Protein AF-A0A3E1EDI3-F1 (afdb_monomer_lite)

Radius of gyration: 29.34 Å; chains: 1; bounding box: 36×52×83 Å

Secondary structure (DSSP, 8-state):
--------HHHHHHHHHHHHHHT--HHHHHHHHHHHHHHSHHHHHHHHHHHHHHHHHHHSTT--HHHHHHHT---------------

Foldseek 3Di:
DDDDDDDDPVVVVVLVVVCVVVVHDSVVSVVVVVVCVCVPVVVVVVVVVVVVVVVVVVVVPDDDPVNVVVVVPDPPPPPPPDPPDDD

Structure (mmCIF, N/CA/C/O backbone):
data_AF-A0A3E1EDI3-F1
#
_entry.id   AF-A0A3E1EDI3-F1
#
loop_
_atom_site.group_PDB
_atom_site.id
_atom_site.type_symbol
_atom_site.label_atom_id
_atom_site.label_alt_id
_atom_site.label_comp_id
_atom_site.label_asym_id
_atom_site.label_entity_id
_atom_site.label_seq_id
_atom_site.pdbx_PDB_ins_code
_atom_site.Cartn_x
_atom_site.Cartn_y
_atom_site.Cartn_z
_atom_site.occupancy
_atom_site.B_iso_or_equiv
_atom_site.auth_seq_id
_atom_site.auth_comp_id
_atom_site.auth_asym_id
_atom_site.auth_atom_id
_atom_site.pdbx_PDB_model_num
ATOM 1 N N . MET A 1 1 ? 6.528 -12.230 10.593 1.00 86.88 1 MET A N 1
ATOM 2 C CA . MET A 1 1 ? 7.983 -12.308 10.317 1.00 86.88 1 MET A CA 1
ATOM 3 C C . MET A 1 1 ? 8.542 -10.905 10.109 1.00 86.88 1 MET A C 1
ATOM 5 O O . MET A 1 1 ? 7.781 -10.043 9.682 1.00 86.88 1 MET A O 1
ATOM 9 N N . LYS A 1 2 ? 9.819 -10.660 10.429 1.00 86.75 2 LYS A N 1
ATOM 10 C CA . LYS A 1 2 ? 10.521 -9.404 10.112 1.00 86.75 2 LYS A CA 1
ATOM 11 C C . LYS A 1 2 ? 11.501 -9.688 8.978 1.00 86.75 2 LYS A C 1
ATOM 13 O O . LYS A 1 2 ? 12.220 -10.676 9.047 1.00 86.75 2 LYS A O 1
ATOM 18 N N . THR A 1 3 ? 11.505 -8.834 7.966 1.00 91.75 3 THR A N 1
ATOM 19 C CA . THR A 1 3 ? 12.440 -8.900 6.843 1.00 91.75 3 THR A CA 1
ATOM 20 C C . THR A 1 3 ? 12.935 -7.496 6.528 1.00 91.75 3 THR A C 1
ATOM 22 O O . THR A 1 3 ? 12.257 -6.518 6.859 1.00 91.75 3 THR A O 1
ATOM 25 N N . THR A 1 4 ? 14.107 -7.406 5.913 1.00 93.62 4 THR A N 1
ATOM 26 C CA . THR A 1 4 ? 14.633 -6.167 5.333 1.00 93.62 4 THR A CA 1
ATOM 27 C C . THR A 1 4 ? 14.355 -6.203 3.835 1.00 93.62 4 THR A C 1
ATOM 29 O O . THR A 1 4 ? 14.474 -7.261 3.221 1.00 93.62 4 THR A O 1
ATOM 32 N N . LEU A 1 5 ? 13.924 -5.079 3.271 1.00 90.81 5 LEU A N 1
ATOM 33 C CA . LEU A 1 5 ? 13.620 -4.924 1.852 1.00 90.81 5 LEU A CA 1
ATOM 34 C C . LEU A 1 5 ? 14.443 -3.755 1.330 1.00 90.81 5 LEU A C 1
ATOM 36 O O . LEU A 1 5 ? 14.516 -2.725 2.000 1.00 90.81 5 LEU A O 1
ATOM 40 N N . ASP A 1 6 ? 15.032 -3.936 0.157 1.00 95.25 6 ASP A N 1
ATOM 41 C CA . ASP A 1 6 ? 15.609 -2.844 -0.612 1.00 95.25 6 ASP A CA 1
ATOM 42 C C . ASP A 1 6 ? 14.498 -2.259 -1.493 1.00 95.25 6 ASP A C 1
ATOM 44 O O . ASP A 1 6 ? 13.791 -3.002 -2.179 1.00 95.25 6 ASP A O 1
ATOM 48 N N . ILE A 1 7 ? 14.257 -0.957 -1.370 1.00 94.06 7 ILE A N 1
ATOM 49 C CA . ILE A 1 7 ? 13.188 -0.234 -2.064 1.00 94.06 7 ILE A CA 1
ATOM 50 C C . ILE A 1 7 ? 13.708 1.138 -2.454 1.00 94.06 7 ILE A C 1
ATOM 52 O O . ILE A 1 7 ? 14.387 1.785 -1.659 1.00 94.06 7 ILE A O 1
ATOM 56 N N . ASP A 1 8 ? 13.325 1.597 -3.644 1.00 96.94 8 ASP A N 1
ATOM 57 C CA . ASP A 1 8 ? 13.677 2.930 -4.115 1.00 96.94 8 ASP A CA 1
ATOM 58 C C . ASP A 1 8 ? 13.257 4.013 -3.112 1.00 96.94 8 ASP A C 1
ATOM 60 O O . ASP A 1 8 ? 12.141 4.010 -2.576 1.00 96.94 8 ASP A O 1
ATOM 64 N N . ASP A 1 9 ? 14.145 4.983 -2.900 1.00 95.06 9 ASP A N 1
ATOM 65 C CA . ASP A 1 9 ? 13.954 6.078 -1.945 1.00 95.06 9 ASP A CA 1
ATOM 66 C C . ASP A 1 9 ? 12.664 6.863 -2.204 1.00 95.06 9 ASP A C 1
ATOM 68 O O . ASP A 1 9 ? 11.970 7.280 -1.269 1.00 95.06 9 ASP A O 1
ATOM 72 N N . GLU A 1 10 ? 12.321 7.064 -3.478 1.00 96.62 10 GLU A N 1
ATOM 73 C CA . GLU A 1 10 ? 11.089 7.741 -3.868 1.00 96.62 10 GLU A CA 1
ATOM 74 C C . GLU A 1 10 ? 9.857 6.944 -3.424 1.00 96.62 10 GLU A C 1
ATOM 76 O O . GLU A 1 10 ? 8.958 7.494 -2.778 1.00 96.62 10 GLU A O 1
ATOM 81 N N . LEU A 1 11 ? 9.851 5.634 -3.682 1.00 95.44 11 LEU A N 1
ATOM 82 C CA . LEU A 1 11 ? 8.764 4.743 -3.294 1.00 95.44 11 LEU A CA 1
ATOM 83 C C . LEU A 1 11 ? 8.617 4.687 -1.769 1.00 95.44 11 LEU A C 1
ATOM 85 O O . LEU A 1 11 ? 7.503 4.764 -1.244 1.00 95.44 11 LEU A O 1
ATOM 89 N N . TYR A 1 12 ? 9.734 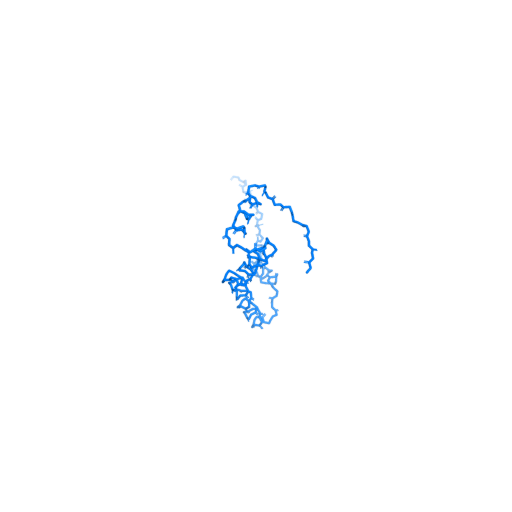4.627 -1.041 1.00 95.12 12 TYR A N 1
ATOM 90 C CA . TYR A 1 12 ? 9.723 4.677 0.419 1.00 95.12 12 TYR A CA 1
ATOM 91 C C . TYR A 1 12 ? 9.109 5.981 0.948 1.00 95.12 12 TYR A C 1
ATOM 93 O O . TYR A 1 12 ? 8.272 5.949 1.859 1.00 95.12 12 TYR A O 1
ATOM 101 N N . ARG A 1 13 ? 9.478 7.134 0.373 1.00 96.00 13 ARG A N 1
ATOM 102 C CA . ARG A 1 13 ? 8.919 8.442 0.761 1.00 96.00 13 ARG A CA 1
ATOM 103 C C . ARG A 1 13 ? 7.415 8.505 0.525 1.00 96.00 13 ARG A C 1
ATOM 105 O O . ARG A 1 13 ? 6.685 8.917 1.430 1.00 96.00 13 ARG A O 1
ATOM 112 N N . GLN A 1 14 ? 6.953 8.064 -0.642 1.00 95.25 14 GLN A N 1
ATOM 113 C CA . GLN A 1 14 ? 5.528 8.028 -0.975 1.00 95.25 14 GLN A CA 1
ATOM 114 C C . GLN A 1 14 ? 4.755 7.107 -0.020 1.00 95.25 14 GLN A C 1
ATOM 116 O O . GLN A 1 14 ? 3.755 7.523 0.569 1.00 95.25 14 GLN A O 1
ATOM 121 N N . ALA A 1 15 ? 5.258 5.892 0.219 1.00 94.38 15 ALA A N 1
ATOM 122 C CA . ALA A 1 15 ? 4.644 4.945 1.147 1.00 94.38 15 ALA A CA 1
ATOM 123 C C . ALA A 1 15 ? 4.591 5.497 2.582 1.00 94.38 15 ALA A C 1
ATOM 125 O O . ALA A 1 15 ? 3.597 5.316 3.292 1.00 94.38 15 ALA A O 1
ATOM 126 N N . LYS A 1 16 ? 5.634 6.217 3.014 1.00 93.88 16 LYS A N 1
ATOM 127 C CA . LYS A 1 16 ? 5.696 6.831 4.347 1.00 93.88 16 LYS A CA 1
ATOM 128 C C . LYS A 1 16 ? 4.691 7.968 4.489 1.00 93.88 16 LYS A C 1
ATOM 130 O O . LYS A 1 16 ? 4.021 8.046 5.518 1.00 93.88 16 LYS A O 1
ATOM 135 N N . ALA A 1 17 ? 4.556 8.810 3.466 1.00 95.94 17 ALA A N 1
ATOM 136 C CA . ALA A 1 17 ? 3.538 9.854 3.431 1.00 95.94 17 ALA A CA 1
ATOM 137 C C . ALA A 1 17 ? 2.127 9.247 3.475 1.00 95.94 17 ALA A C 1
ATOM 139 O O . ALA A 1 17 ? 1.314 9.649 4.305 1.00 95.94 17 ALA A O 1
ATOM 140 N N . ALA A 1 18 ? 1.861 8.217 2.667 1.00 93.19 18 ALA A N 1
ATOM 141 C CA . ALA A 1 18 ? 0.578 7.517 2.654 1.00 93.19 18 ALA A CA 1
ATOM 142 C C . ALA A 1 18 ? 0.234 6.892 4.020 1.00 93.19 18 ALA A C 1
ATOM 144 O O . ALA A 1 18 ? -0.896 7.008 4.498 1.00 93.19 18 ALA A O 1
ATOM 145 N N . ALA A 1 19 ? 1.213 6.277 4.687 1.00 94.69 19 ALA A N 1
ATOM 146 C CA . ALA A 1 19 ? 1.045 5.729 6.031 1.00 94.69 19 ALA A CA 1
ATOM 147 C C . ALA A 1 19 ? 0.705 6.824 7.061 1.00 94.69 19 ALA A C 1
ATOM 149 O O . ALA A 1 19 ? -0.223 6.658 7.853 1.00 94.69 19 ALA A O 1
ATOM 150 N N . ALA A 1 20 ? 1.401 7.966 7.011 1.00 93.88 20 ALA A N 1
ATOM 151 C CA . ALA A 1 20 ? 1.147 9.097 7.903 1.00 93.88 20 ALA A CA 1
ATOM 152 C C . ALA A 1 20 ? -0.250 9.705 7.695 1.00 93.88 20 ALA A C 1
ATOM 154 O O . ALA A 1 20 ? -0.964 9.934 8.668 1.00 93.88 20 ALA A O 1
ATOM 155 N N . LEU A 1 21 ? -0.661 9.904 6.438 1.00 92.50 21 LEU A N 1
ATOM 156 C CA . LEU A 1 21 ? -1.969 10.472 6.090 1.00 92.50 21 LEU A CA 1
ATOM 157 C C . LEU A 1 21 ? -3.139 9.572 6.503 1.00 92.50 21 LEU A C 1
ATOM 159 O O . LEU A 1 21 ? -4.198 10.062 6.877 1.00 92.50 21 LEU A O 1
ATOM 163 N N . THR A 1 22 ? -2.949 8.256 6.445 1.00 89.50 22 THR A N 1
ATOM 164 C CA . THR A 1 22 ? -3.990 7.276 6.790 1.00 89.50 22 THR A CA 1
ATOM 165 C C . THR A 1 22 ? -3.967 6.864 8.264 1.00 89.50 22 THR A C 1
ATOM 167 O O . THR A 1 22 ? -4.803 6.068 8.688 1.00 89.50 22 THR A O 1
ATOM 170 N N . GLY A 1 23 ? -3.006 7.364 9.053 1.00 92.25 23 GLY A N 1
ATOM 171 C CA . GLY A 1 23 ? -2.799 6.943 10.443 1.00 92.25 23 GLY A CA 1
ATOM 172 C C . GLY A 1 23 ? -2.405 5.467 10.586 1.00 92.25 23 GLY A C 1
ATOM 173 O O . GLY A 1 23 ? -2.543 4.884 11.663 1.00 92.25 23 GLY A O 1
ATOM 174 N N . ARG A 1 24 ? -1.935 4.832 9.506 1.00 93.25 24 ARG A N 1
ATOM 175 C CA . ARG A 1 24 ? -1.568 3.410 9.475 1.00 93.25 24 ARG A CA 1
ATOM 176 C C . ARG A 1 24 ? -0.065 3.238 9.666 1.00 93.25 24 ARG A C 1
ATOM 178 O O . ARG A 1 24 ? 0.734 4.103 9.320 1.00 93.25 24 ARG A O 1
ATOM 185 N N . LYS A 1 25 ? 0.360 2.086 10.193 1.00 93.88 25 LYS A N 1
ATOM 186 C CA . LYS A 1 25 ? 1.793 1.764 10.288 1.00 93.88 25 LYS A CA 1
ATOM 187 C C . LYS A 1 25 ? 2.297 1.273 8.931 1.00 93.88 25 LYS A C 1
ATOM 189 O O . LYS A 1 25 ? 1.617 0.498 8.264 1.00 93.88 25 LYS A O 1
ATOM 194 N N . MET A 1 26 ? 3.534 1.630 8.577 1.00 93.19 26 MET A N 1
ATOM 195 C CA . MET A 1 26 ? 4.196 1.185 7.338 1.00 93.19 26 MET A CA 1
ATOM 196 C C . MET A 1 26 ? 4.100 -0.335 7.130 1.00 93.19 26 MET A C 1
ATOM 198 O O . MET A 1 26 ? 3.773 -0.801 6.046 1.00 93.19 26 MET A O 1
ATOM 202 N N . LYS A 1 27 ? 4.317 -1.121 8.191 1.00 92.56 27 LYS A N 1
ATOM 203 C CA . LYS A 1 27 ? 4.230 -2.588 8.139 1.00 92.56 27 LYS A CA 1
ATOM 204 C C . LYS A 1 27 ? 2.856 -3.101 7.688 1.00 92.56 27 LYS A C 1
ATOM 206 O O . LYS A 1 27 ? 2.785 -4.128 7.020 1.00 92.56 27 LYS A O 1
ATOM 211 N N . ASP 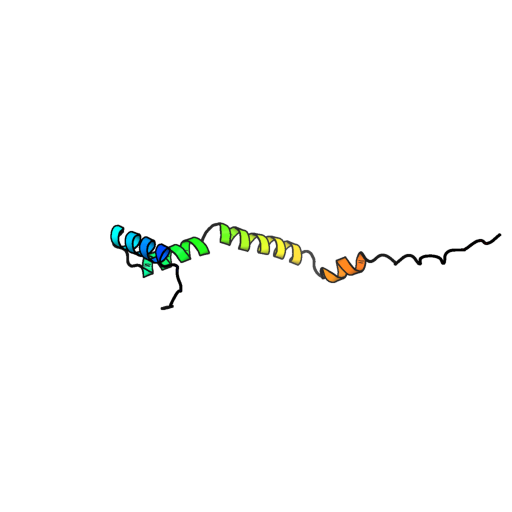A 1 28 ? 1.786 -2.404 8.069 1.00 93.75 28 ASP A N 1
ATOM 212 C CA . ASP A 1 28 ? 0.416 -2.820 7.780 1.00 93.75 28 ASP A CA 1
ATOM 213 C C . ASP A 1 28 ? 0.087 -2.467 6.326 1.00 93.75 28 ASP A C 1
ATOM 215 O O . ASP A 1 28 ? -0.470 -3.292 5.611 1.00 93.75 28 ASP A O 1
ATOM 219 N N . LEU A 1 29 ? 0.546 -1.298 5.860 1.00 93.19 29 LEU A N 1
ATOM 220 C CA . LEU A 1 29 ? 0.455 -0.883 4.458 1.00 93.19 29 LEU A CA 1
ATOM 221 C C . LEU A 1 29 ? 1.198 -1.856 3.528 1.00 93.19 29 LEU A C 1
ATOM 223 O O . LEU A 1 29 ? 0.636 -2.301 2.530 1.00 93.19 29 LEU A O 1
ATOM 227 N N . VAL A 1 30 ? 2.424 -2.252 3.888 1.00 92.81 30 VAL A N 1
ATOM 228 C CA . VAL A 1 30 ? 3.201 -3.252 3.135 1.00 92.81 30 VAL A CA 1
ATOM 229 C C . VAL A 1 30 ? 2.511 -4.619 3.154 1.00 92.81 30 VAL A C 1
ATOM 231 O O . VAL A 1 30 ? 2.389 -5.260 2.114 1.00 92.81 30 VAL A O 1
ATOM 234 N N . SER A 1 31 ? 2.023 -5.067 4.314 1.00 93.69 31 SER A N 1
ATOM 235 C CA . SER A 1 31 ? 1.359 -6.374 4.437 1.00 93.69 31 SER A CA 1
ATOM 236 C C . SER A 1 31 ? 0.080 -6.453 3.603 1.00 93.69 31 SER A C 1
ATOM 238 O O . SER A 1 31 ? -0.152 -7.458 2.931 1.00 93.69 31 SER A O 1
ATOM 240 N N . ASP A 1 32 ? -0.737 -5.401 3.616 1.00 92.50 32 ASP A N 1
ATOM 241 C CA . ASP A 1 32 ? -1.953 -5.343 2.805 1.00 92.50 32 ASP A CA 1
ATOM 242 C C . ASP A 1 32 ? -1.635 -5.244 1.314 1.00 92.50 32 ASP A C 1
ATOM 244 O O . ASP A 1 32 ? -2.251 -5.954 0.522 1.00 92.50 32 ASP A O 1
ATOM 248 N N . GLY A 1 33 ? -0.635 -4.445 0.927 1.00 91.56 33 GLY A N 1
ATOM 249 C CA . GLY A 1 33 ? -0.168 -4.377 -0.459 1.00 91.56 33 GLY A CA 1
ATOM 250 C C . GLY A 1 33 ? 0.260 -5.747 -0.990 1.00 91.56 33 GLY A C 1
ATOM 251 O O . GLY A 1 33 ? -0.203 -6.176 -2.047 1.00 91.56 33 GLY A O 1
ATOM 252 N N . LEU A 1 34 ? 1.056 -6.4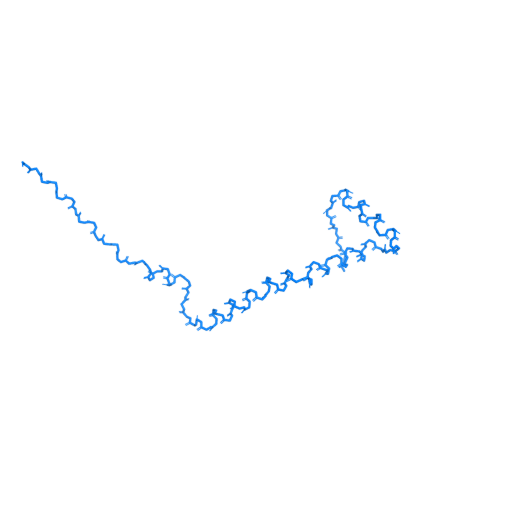91 -0.215 1.00 92.62 34 LEU A N 1
ATOM 253 C CA . LEU A 1 34 ? 1.463 -7.856 -0.566 1.00 92.62 34 LEU A CA 1
ATOM 254 C C . LEU A 1 34 ? 0.261 -8.803 -0.685 1.00 92.62 34 LEU A C 1
ATOM 256 O O . LEU A 1 34 ? 0.188 -9.590 -1.627 1.00 92.62 34 LEU A O 1
ATOM 260 N N . ARG A 1 35 ? -0.7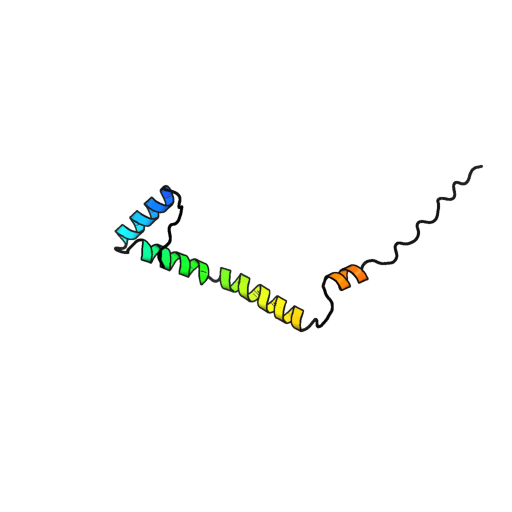13 -8.715 0.230 1.00 92.38 35 ARG A N 1
ATOM 261 C CA . ARG A 1 35 ? -1.943 -9.522 0.159 1.00 92.38 35 ARG A CA 1
ATOM 262 C C . ARG A 1 35 ? -2.765 -9.217 -1.086 1.00 92.38 35 ARG A C 1
ATOM 264 O O . ARG A 1 35 ? -3.303 -10.148 -1.673 1.00 92.38 35 ARG A O 1
ATOM 271 N N . LEU A 1 36 ? -2.874 -7.952 -1.486 1.00 90.88 36 LEU A N 1
ATOM 272 C CA . LEU A 1 36 ? -3.612 -7.560 -2.690 1.00 90.88 36 LEU A CA 1
ATOM 273 C C . LEU A 1 36 ? -2.967 -8.128 -3.956 1.00 90.88 36 LEU A C 1
ATOM 275 O O . LEU A 1 36 ? -3.677 -8.619 -4.830 1.00 90.88 36 LEU A O 1
ATOM 279 N N . VAL A 1 37 ? -1.634 -8.117 -4.029 1.00 88.69 37 VAL A N 1
ATOM 280 C CA . VAL A 1 37 ? -0.899 -8.702 -5.159 1.00 88.69 37 VAL A CA 1
ATOM 281 C C . VAL A 1 37 ? -1.082 -10.221 -5.200 1.00 88.69 37 VAL A C 1
ATOM 283 O O . VAL A 1 37 ? -1.437 -10.765 -6.243 1.00 88.69 37 VAL A O 1
ATOM 286 N N . LEU A 1 38 ? -0.911 -10.902 -4.064 1.00 89.38 38 LEU A N 1
ATOM 287 C CA . LEU A 1 38 ? -0.963 -12.367 -3.995 1.00 89.38 38 LEU A CA 1
ATOM 288 C C . LEU A 1 38 ? -2.382 -12.943 -4.125 1.00 89.38 38 LEU A C 1
ATOM 290 O O . LEU A 1 38 ? -2.548 -14.036 -4.658 1.00 89.38 38 LEU A O 1
ATOM 294 N N . ASN A 1 39 ? -3.404 -12.225 -3.655 1.00 84.25 39 ASN A N 1
ATOM 295 C CA . ASN A 1 39 ? -4.805 -12.661 -3.730 1.00 84.25 39 ASN A CA 1
ATOM 296 C C . ASN A 1 39 ? -5.558 -12.064 -4.930 1.00 84.25 39 ASN A C 1
ATOM 298 O O . ASN A 1 39 ? -6.744 -12.345 -5.120 1.00 84.25 39 ASN A O 1
ATOM 302 N N . GLY A 1 40 ? -4.898 -11.225 -5.732 1.00 77.81 40 GLY A N 1
ATOM 303 C CA . GLY A 1 40 ? -5.499 -10.582 -6.891 1.00 77.81 40 GLY A CA 1
ATOM 304 C C . GLY A 1 40 ? -5.897 -11.580 -7.991 1.00 77.81 40 GLY A C 1
ATOM 305 O O . GLY A 1 40 ? -5.343 -12.680 -8.091 1.00 77.81 40 GLY A O 1
ATOM 306 N N . PRO A 1 41 ? -6.824 -11.202 -8.891 1.00 61.00 41 PRO A N 1
ATOM 307 C CA . PRO A 1 41 ? -7.302 -12.070 -9.972 1.00 61.00 41 PRO A CA 1
ATOM 308 C C . PRO A 1 41 ? -6.195 -12.499 -10.951 1.00 61.00 41 PRO A C 1
ATOM 310 O O . PRO A 1 41 ? -6.366 -13.480 -11.674 1.00 61.00 41 PRO A O 1
ATOM 313 N N . ALA A 1 42 ? -5.049 -11.809 -10.968 1.00 56.44 42 ALA A N 1
ATOM 314 C CA . ALA A 1 42 ? -3.866 -12.218 -11.724 1.00 56.44 42 ALA A CA 1
ATOM 315 C C . ALA A 1 42 ? -3.297 -13.562 -11.225 1.00 56.44 42 ALA A C 1
ATOM 317 O O . ALA A 1 42 ? -2.997 -14.436 -12.038 1.00 56.44 42 ALA A O 1
ATOM 318 N N . GLN A 1 43 ? -3.267 -13.786 -9.908 1.00 53.19 43 GLN A N 1
ATOM 319 C CA . GLN A 1 43 ? -2.853 -15.061 -9.315 1.00 53.19 43 GLN A CA 1
ATOM 320 C C . GLN A 1 43 ? -3.868 -16.176 -9.633 1.00 53.19 43 GLN A C 1
ATOM 322 O O . GLN A 1 43 ? -3.490 -17.303 -9.944 1.00 53.19 43 GLN A O 1
ATOM 327 N N . GLN A 1 44 ? -5.167 -15.847 -9.671 1.00 54.16 44 GLN A N 1
ATOM 328 C CA . GLN A 1 44 ? -6.222 -16.789 -10.078 1.00 54.16 44 GLN A CA 1
ATOM 329 C C . GLN A 1 44 ? -6.168 -17.167 -11.566 1.00 54.16 44 GLN A C 1
ATOM 331 O O . GLN A 1 44 ? -6.707 -18.208 -11.942 1.00 54.16 44 GLN A O 1
ATOM 336 N N . ARG A 1 45 ? -5.571 -16.331 -12.426 1.00 54.62 45 ARG A N 1
ATOM 337 C CA . ARG A 1 45 ? -5.368 -16.638 -13.852 1.00 54.62 45 ARG A CA 1
ATOM 338 C C . ARG A 1 45 ? -4.137 -17.515 -14.069 1.00 54.62 45 ARG A C 1
ATOM 340 O O . ARG A 1 45 ? -4.209 -18.452 -14.858 1.00 54.62 45 ARG A O 1
ATOM 347 N N . LEU A 1 46 ? -3.061 -17.273 -13.320 1.00 55.47 46 LEU A N 1
ATOM 348 C CA . LEU A 1 46 ? -1.849 -18.098 -13.357 1.00 55.47 46 LEU A CA 1
ATOM 349 C C . LEU A 1 46 ? -2.061 -19.483 -12.714 1.00 55.47 46 LEU A C 1
ATOM 351 O O . LEU A 1 46 ? -1.488 -20.458 -13.188 1.00 55.47 46 LEU A O 1
ATOM 355 N N . GLY A 1 47 ? -2.927 -19.591 -11.698 1.00 54.00 47 GLY A N 1
ATOM 356 C CA . GLY A 1 47 ? -3.283 -20.870 -11.064 1.00 54.00 47 GLY A CA 1
ATOM 357 C C . GLY A 1 47 ? -4.339 -21.691 -11.816 1.00 54.00 47 GLY A C 1
ATOM 358 O O . GLY A 1 47 ? -4.236 -22.909 -11.875 1.00 54.00 47 GLY A O 1
ATOM 359 N N . ARG A 1 48 ? -5.337 -21.057 -12.453 1.00 54.31 48 ARG A N 1
ATOM 360 C CA . ARG A 1 48 ? -6.357 -21.802 -13.224 1.00 54.31 48 ARG A CA 1
ATOM 361 C C . ARG A 1 48 ? -5.887 -22.236 -14.608 1.00 54.31 48 ARG A C 1
ATOM 363 O O . ARG A 1 48 ? -6.386 -23.230 -15.124 1.00 54.31 48 ARG A O 1
ATOM 370 N N . GLY A 1 49 ? -4.930 -21.520 -15.202 1.00 52.44 49 GLY A N 1
ATOM 371 C CA . GLY A 1 49 ? -4.322 -21.927 -16.468 1.00 52.44 49 GLY A CA 1
ATOM 372 C C . GLY A 1 49 ? -3.569 -23.253 -16.345 1.00 52.44 49 GLY A C 1
ATOM 373 O O . GLY A 1 49 ? -3.712 -24.108 -17.212 1.00 52.44 49 GLY A O 1
ATOM 374 N N . SER A 1 50 ? -2.833 -23.460 -15.246 1.00 55.12 50 SER A N 1
ATOM 375 C CA . SER A 1 50 ? -2.106 -24.711 -15.000 1.00 55.12 50 SER A CA 1
ATOM 376 C C . SER A 1 50 ? -3.014 -25.860 -14.562 1.00 55.12 50 SER A C 1
ATOM 378 O O . SER A 1 50 ? -2.692 -27.007 -14.843 1.00 55.12 50 SER A O 1
ATOM 380 N N . GLU A 1 51 ? -4.158 -25.581 -13.933 1.00 57.06 51 GLU A N 1
ATOM 381 C CA . GLU A 1 51 ? -5.111 -26.618 -13.521 1.00 57.06 51 GLU A CA 1
ATOM 382 C C . GLU A 1 51 ? -5.907 -27.170 -14.714 1.00 57.06 51 GLU A C 1
ATOM 384 O O . GLU A 1 51 ? -6.072 -28.382 -14.832 1.00 57.06 51 GLU A O 1
ATOM 389 N N . VAL A 1 52 ? -6.304 -26.313 -15.667 1.00 59.97 52 VAL A N 1
ATOM 390 C CA . VAL A 1 52 ? -6.902 -26.753 -16.944 1.00 59.97 52 VAL A CA 1
ATOM 391 C C . VAL A 1 52 ? -5.871 -27.489 -17.806 1.00 59.97 52 VAL A C 1
ATOM 393 O O . VAL A 1 52 ? -6.194 -28.525 -18.385 1.00 59.97 52 VAL A O 1
ATOM 396 N N . LEU A 1 53 ? -4.615 -27.021 -17.840 1.00 57.53 53 LEU A N 1
ATOM 397 C CA . LEU A 1 53 ? -3.525 -27.742 -18.509 1.00 57.53 53 LEU A CA 1
ATOM 398 C C . LEU A 1 53 ? -3.225 -29.086 -17.825 1.00 57.53 53 LEU A C 1
ATOM 400 O O . LEU A 1 53 ? -2.954 -30.073 -18.500 1.00 57.53 53 LEU A O 1
ATOM 404 N N . GLY A 1 54 ? -3.298 -29.133 -16.494 1.00 58.81 54 GLY A N 1
ATOM 405 C CA . GLY A 1 54 ? -3.091 -30.334 -15.689 1.00 58.81 54 GLY A CA 1
ATOM 406 C C . GLY A 1 54 ? -4.216 -31.353 -15.852 1.00 58.81 54 GLY A C 1
ATOM 407 O O . GLY A 1 54 ? -3.946 -32.548 -15.927 1.00 58.81 54 GLY A O 1
ATOM 408 N N . LEU A 1 55 ? -5.467 -30.900 -15.982 1.00 60.19 55 LEU A N 1
ATOM 409 C CA . LEU A 1 55 ? -6.611 -31.747 -16.331 1.00 60.19 55 LEU A CA 1
ATOM 410 C C . LEU A 1 55 ? -6.485 -32.298 -17.757 1.00 60.19 55 LEU A C 1
ATOM 412 O O . LEU A 1 55 ? -6.724 -33.486 -17.963 1.00 60.19 55 LEU A O 1
ATOM 416 N N . LEU A 1 56 ? -6.027 -31.480 -18.712 1.00 58.19 56 LEU A N 1
ATOM 417 C CA . LEU A 1 56 ? -5.778 -31.919 -20.088 1.00 58.19 56 LEU A CA 1
ATOM 418 C C . LEU A 1 56 ? -4.602 -32.914 -20.179 1.00 58.19 56 LEU A C 1
ATOM 420 O O . LEU A 1 56 ? -4.697 -33.908 -20.891 1.00 58.19 56 LEU A O 1
ATOM 424 N N . GLN A 1 57 ? -3.526 -32.713 -19.407 1.00 57.69 57 GLN A N 1
ATOM 425 C CA . GLN A 1 57 ? -2.415 -33.674 -19.306 1.00 57.69 57 GLN A CA 1
ATOM 426 C C . GLN A 1 57 ? -2.819 -34.988 -18.624 1.00 57.69 57 GLN A C 1
ATOM 428 O O . GLN A 1 57 ? -2.263 -36.034 -18.942 1.00 57.69 57 GLN A O 1
ATOM 433 N N . LYS A 1 58 ? -3.774 -34.961 -17.685 1.00 58.28 58 LYS A N 1
ATOM 434 C CA . LYS A 1 58 ? -4.201 -36.161 -16.949 1.00 58.28 58 LYS A CA 1
ATOM 435 C C . LYS A 1 58 ? -5.094 -37.088 -17.783 1.00 58.28 58 LYS A C 1
ATOM 437 O O . LYS A 1 58 ? -5.070 -38.296 -17.551 1.00 58.28 58 LYS A O 1
ATOM 442 N N . GLU A 1 59 ? -5.839 -36.536 -18.742 1.00 54.56 59 GLU A N 1
ATOM 443 C CA . GLU A 1 59 ? -6.569 -37.299 -19.771 1.00 54.56 59 GLU A CA 1
ATOM 444 C C . GLU A 1 59 ? -5.623 -37.881 -20.834 1.00 54.56 59 GLU A C 1
ATOM 446 O O . GLU A 1 59 ? -5.812 -39.004 -21.294 1.00 54.56 59 GLU A O 1
ATOM 451 N N . LEU A 1 60 ? -4.522 -37.190 -21.142 1.00 55.50 60 LEU A N 1
ATOM 452 C CA . LEU A 1 60 ? -3.445 -37.710 -21.986 1.00 55.50 60 LEU A CA 1
ATOM 453 C C . LEU A 1 60 ? -2.499 -38.606 -21.173 1.00 55.50 60 LEU A C 1
ATOM 455 O O . LEU A 1 60 ? -1.317 -38.314 -20.982 1.00 55.50 60 LEU A O 1
ATOM 459 N N . LYS A 1 61 ? -3.018 -39.734 -20.679 1.00 51.62 61 LYS A N 1
ATOM 460 C CA . LYS A 1 61 ? -2.183 -40.807 -20.130 1.00 51.62 61 LYS A CA 1
ATOM 461 C C . LYS A 1 61 ? -1.228 -41.329 -21.208 1.00 51.62 61 LYS A C 1
ATOM 463 O O . LYS A 1 61 ? -1.588 -42.191 -22.003 1.00 51.62 61 LYS A O 1
ATOM 468 N N . GLY A 1 62 ? 0.021 -40.880 -21.129 1.00 54.53 62 GLY A N 1
ATOM 469 C CA . GLY A 1 62 ? 1.168 -41.726 -21.450 1.00 54.53 62 GLY A CA 1
ATOM 470 C C . GLY A 1 62 ? 1.942 -41.422 -22.724 1.00 54.53 62 GLY A C 1
ATOM 471 O O . GLY A 1 62 ? 2.664 -42.306 -23.159 1.00 54.53 62 GLY A O 1
ATOM 472 N N . GLN A 1 63 ? 1.843 -40.223 -23.301 1.00 52.16 63 GLN A N 1
ATOM 473 C CA . GLN A 1 63 ? 2.839 -39.782 -24.280 1.00 52.16 63 GLN A CA 1
ATOM 474 C C . GLN A 1 63 ? 3.506 -38.508 -23.785 1.00 52.16 63 GLN A C 1
ATOM 476 O O . GLN A 1 63 ? 2.878 -37.453 -23.663 1.00 52.16 63 GLN A O 1
ATOM 481 N N . SER A 1 64 ? 4.785 -38.626 -23.442 1.00 58.22 64 SER A N 1
ATOM 482 C CA . SER A 1 64 ? 5.622 -37.471 -23.156 1.00 58.22 64 SER A CA 1
ATOM 483 C C . SER A 1 64 ? 5.644 -36.568 -24.392 1.00 58.22 64 SER A C 1
ATOM 485 O O . SER A 1 64 ? 5.659 -37.053 -25.521 1.00 58.22 64 SER A O 1
ATOM 487 N N . ILE A 1 65 ? 5.697 -35.246 -24.205 1.00 57.91 65 ILE A N 1
ATOM 488 C CA . ILE A 1 65 ? 5.816 -34.273 -25.311 1.00 57.91 65 ILE A CA 1
ATOM 489 C C . ILE A 1 65 ? 7.014 -34.626 -26.223 1.00 57.91 65 ILE A C 1
ATOM 491 O O . ILE A 1 65 ? 6.980 -34.381 -27.427 1.00 57.91 65 ILE A O 1
ATOM 495 N N . ALA A 1 66 ? 8.040 -35.274 -25.659 1.00 55.81 66 ALA A N 1
ATOM 496 C CA . ALA A 1 66 ? 9.186 -35.810 -26.386 1.00 55.81 66 ALA A CA 1
ATOM 497 C C . ALA A 1 66 ? 8.829 -36.936 -27.380 1.00 55.81 66 ALA A C 1
ATOM 499 O O . ALA A 1 66 ? 9.387 -36.959 -28.470 1.00 55.81 66 ALA A O 1
ATOM 500 N N . GLU A 1 67 ? 7.888 -37.828 -27.056 1.00 57.09 67 GLU A N 1
ATOM 501 C CA . GLU A 1 67 ? 7.465 -38.932 -27.939 1.00 57.09 67 GLU A CA 1
ATOM 502 C C . GLU A 1 67 ? 6.622 -38.425 -29.114 1.00 57.09 67 GLU A C 1
ATOM 504 O O . GLU A 1 67 ? 6.734 -38.925 -30.231 1.00 57.09 67 GLU A O 1
ATOM 509 N N . ILE A 1 68 ? 5.826 -37.375 -28.890 1.00 59.69 68 ILE A N 1
ATOM 510 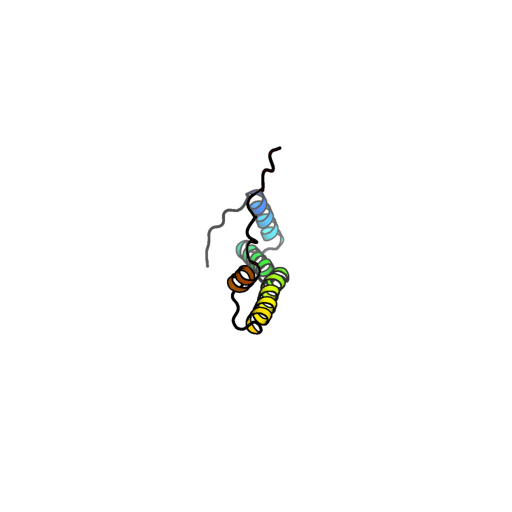C CA . ILE A 1 68 ? 5.061 -36.713 -29.955 1.00 59.69 68 ILE A CA 1
ATOM 511 C C . ILE A 1 68 ? 6.014 -36.009 -30.939 1.00 59.69 68 ILE A C 1
ATOM 513 O O . ILE A 1 68 ? 5.791 -36.052 -32.149 1.00 59.69 68 ILE A O 1
ATOM 517 N N . MET A 1 69 ? 7.096 -35.390 -30.444 1.00 59.19 69 MET A N 1
ATOM 518 C CA . MET A 1 69 ? 8.123 -34.788 -31.306 1.00 59.19 69 MET A CA 1
ATOM 519 C C . MET A 1 69 ? 8.980 -35.829 -32.038 1.00 59.19 69 MET A C 1
ATOM 521 O O . MET A 1 69 ? 9.360 -35.584 -33.182 1.00 59.19 69 MET A O 1
ATOM 525 N N . ASP A 1 70 ? 9.250 -36.982 -31.420 1.00 60.28 70 ASP A N 1
ATOM 526 C CA . ASP A 1 70 ? 9.965 -38.095 -32.059 1.00 60.28 70 ASP A CA 1
ATOM 527 C C . ASP A 1 70 ? 9.136 -38.716 -33.202 1.00 60.28 70 ASP A C 1
ATOM 529 O O . ASP A 1 70 ? 9.653 -38.934 -34.295 1.00 60.28 70 ASP A O 1
ATOM 533 N N . GLY A 1 71 ? 7.817 -38.859 -33.017 1.00 60.53 71 GLY A N 1
ATOM 534 C CA . GLY A 1 71 ? 6.898 -39.365 -34.047 1.00 60.53 71 GLY A CA 1
ATOM 535 C C . GLY A 1 71 ? 6.672 -38.432 -35.248 1.00 60.53 71 GLY A C 1
ATOM 536 O O . GLY A 1 71 ? 6.243 -38.889 -36.306 1.00 60.53 71 GLY A O 1
ATOM 537 N N . LEU A 1 72 ? 6.978 -37.135 -35.122 1.00 59.53 72 LEU A N 1
ATOM 538 C CA . LEU A 1 72 ? 6.937 -36.167 -36.231 1.00 59.53 72 LEU A CA 1
ATOM 539 C C . LEU A 1 72 ? 8.235 -36.146 -37.052 1.00 59.53 72 LEU A C 1
ATOM 541 O O . LEU A 1 72 ? 8.291 -35.506 -38.107 1.00 59.53 72 LEU A O 1
ATOM 545 N N . ARG A 1 73 ? 9.272 -36.865 -36.611 1.00 55.94 73 ARG A N 1
ATOM 546 C CA . ARG A 1 73 ? 10.494 -37.083 -37.381 1.00 55.94 73 ARG A CA 1
ATOM 547 C C . ARG A 1 73 ? 10.241 -38.203 -38.392 1.00 55.94 73 ARG A C 1
ATOM 549 O O . ARG A 1 73 ? 10.653 -39.343 -38.205 1.00 55.94 73 ARG A O 1
ATOM 556 N N . GLY A 1 74 ? 9.524 -37.870 -39.465 1.00 53.16 74 GLY A N 1
ATOM 557 C CA . GLY A 1 74 ? 9.383 -38.748 -40.628 1.00 53.16 74 GLY A CA 1
ATOM 558 C C . GLY A 1 74 ? 10.751 -39.207 -41.160 1.00 53.16 74 GLY A C 1
ATOM 559 O O . GLY A 1 74 ? 11.771 -38.580 -40.844 1.00 53.16 74 GLY A O 1
ATOM 560 N N . PRO A 1 75 ? 10.797 -40.303 -41.941 1.00 50.75 75 PRO A N 1
ATOM 561 C CA . PRO A 1 75 ? 12.043 -40.802 -42.503 1.00 50.75 75 PRO A CA 1
ATOM 562 C C . PRO A 1 75 ? 12.729 -39.650 -43.229 1.00 50.75 75 PRO A C 1
ATOM 564 O O . PRO A 1 75 ? 12.124 -38.986 -44.067 1.00 50.75 75 PRO A O 1
ATOM 567 N N . VAL A 1 76 ? 13.979 -39.374 -42.862 1.00 53.56 76 VAL A N 1
ATOM 568 C CA . VAL A 1 76 ? 14.838 -38.519 -43.672 1.00 53.56 76 VAL A CA 1
ATOM 569 C C . VAL A 1 76 ? 14.972 -39.229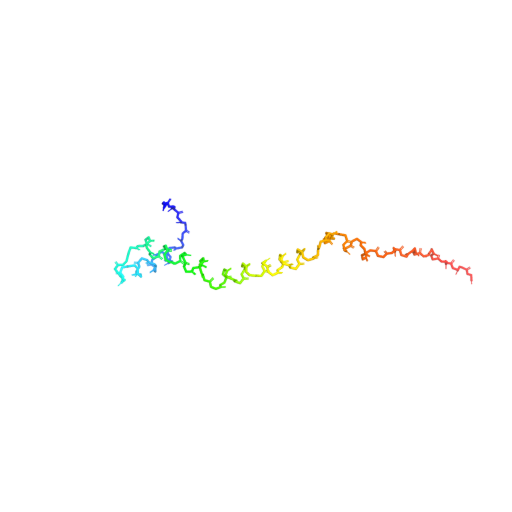 -45.011 1.00 53.56 76 VAL A C 1
ATOM 571 O O . VAL A 1 76 ? 15.734 -40.186 -45.134 1.00 53.56 76 VAL A O 1
ATOM 574 N N . ASP A 1 77 ? 14.130 -38.845 -45.970 1.00 50.28 77 ASP A N 1
ATOM 575 C CA . ASP A 1 77 ? 14.185 -39.366 -47.324 1.00 50.28 77 ASP A CA 1
ATOM 576 C C . ASP A 1 77 ? 15.633 -39.257 -47.785 1.00 50.28 77 ASP A C 1
ATOM 578 O O . ASP A 1 77 ? 16.255 -38.189 -47.757 1.00 50.28 77 ASP A O 1
ATOM 582 N N . ALA A 1 78 ? 16.187 -40.418 -48.117 1.00 55.09 78 ALA A N 1
ATOM 583 C CA . ALA A 1 78 ? 17.507 -40.547 -48.678 1.00 55.09 78 ALA A CA 1
ATOM 584 C C . ALA A 1 78 ? 17.598 -39.594 -49.871 1.00 55.09 78 ALA A C 1
ATOM 586 O O . ALA A 1 78 ? 16.913 -39.784 -50.871 1.00 55.09 78 ALA A O 1
ATOM 587 N N . VAL A 1 79 ? 18.435 -38.562 -49.763 1.00 58.31 79 VAL A N 1
ATOM 588 C CA . VAL A 1 79 ? 18.798 -37.722 -50.904 1.00 58.31 79 VAL A CA 1
ATOM 589 C C . VAL A 1 79 ? 19.505 -38.647 -51.902 1.00 58.31 79 VAL A C 1
ATOM 591 O O . VAL A 1 79 ? 20.593 -39.137 -51.582 1.00 58.31 79 VAL A O 1
ATOM 594 N N . PRO A 1 80 ? 18.923 -38.956 -53.077 1.00 60.88 80 PRO A N 1
ATOM 595 C CA . PRO A 1 80 ? 19.612 -39.786 -54.051 1.00 60.88 80 PRO A CA 1
ATOM 596 C C . PRO A 1 80 ? 20.865 -39.041 -54.535 1.00 60.88 80 PRO A C 1
ATOM 598 O O . PRO A 1 80 ? 20.819 -37.820 -54.720 1.00 60.88 80 PRO A O 1
ATOM 601 N N . PRO A 1 81 ? 22.000 -39.735 -54.739 1.00 61.59 81 PRO A N 1
ATOM 602 C CA . PRO A 1 81 ? 23.208 -39.090 -55.227 1.00 61.59 81 PRO A CA 1
ATOM 603 C C . PRO A 1 81 ? 22.936 -38.479 -56.603 1.00 61.59 81 PRO A C 1
ATOM 605 O O . PRO A 1 81 ? 22.400 -39.134 -57.499 1.00 61.59 81 PRO A O 1
ATOM 608 N N . ALA A 1 82 ? 23.303 -37.207 -56.755 1.00 61.66 82 ALA A N 1
ATOM 609 C CA . ALA A 1 82 ? 23.192 -36.472 -58.003 1.00 61.66 82 ALA A CA 1
ATOM 610 C C . ALA A 1 82 ? 23.882 -37.251 -59.136 1.00 61.66 82 ALA A C 1
ATOM 612 O O . ALA A 1 82 ? 25.105 -37.402 -59.151 1.00 61.66 82 ALA A O 1
ATOM 613 N N . GLN A 1 83 ? 23.094 -37.743 -60.094 1.00 58.94 83 GLN A N 1
ATOM 614 C CA . GLN A 1 83 ? 23.618 -38.277 -61.345 1.00 58.94 83 GLN A CA 1
ATOM 615 C C . GLN A 1 83 ? 24.119 -37.100 -62.182 1.00 58.94 83 GLN A C 1
ATOM 617 O O . GLN A 1 83 ? 23.355 -36.423 -62.866 1.00 58.94 83 GLN A O 1
ATOM 622 N N . ASN A 1 84 ? 25.418 -36.827 -62.084 1.00 54.69 84 ASN A N 1
ATOM 623 C CA . ASN A 1 84 ? 26.096 -35.866 -62.939 1.00 54.69 84 ASN A CA 1
ATOM 624 C C . ASN A 1 84 ? 26.328 -36.518 -64.311 1.00 54.69 84 ASN A C 1
ATOM 626 O O . ASN A 1 84 ? 27.340 -37.183 -64.540 1.00 54.69 84 ASN A O 1
ATOM 630 N N . GLY A 1 85 ? 25.345 -36.380 -65.200 1.00 49.16 85 GLY A N 1
ATOM 631 C CA . GLY A 1 85 ? 25.449 -36.789 -66.596 1.00 49.16 85 GLY A CA 1
ATOM 632 C C . GLY A 1 85 ? 26.395 -35.866 -67.359 1.00 49.16 85 GLY A C 1
ATOM 633 O O . GLY A 1 85 ? 26.001 -34.794 -67.804 1.00 49.16 85 GLY A O 1
ATOM 634 N N . ARG A 1 86 ? 27.648 -36.303 -67.509 1.00 49.38 86 ARG A N 1
ATOM 635 C CA . ARG A 1 86 ? 28.543 -35.876 -68.590 1.00 49.38 86 ARG A CA 1
ATOM 636 C C . ARG A 1 86 ? 28.103 -36.573 -69.879 1.00 49.38 86 ARG A C 1
ATOM 638 O O . ARG A 1 86 ? 28.141 -37.801 -69.902 1.00 49.38 86 ARG A O 1
ATOM 645 N N . HIS A 1 87 ? 27.733 -35.811 -70.906 1.00 52.66 87 HIS A N 1
ATOM 646 C CA . HIS A 1 87 ? 28.317 -35.817 -72.260 1.00 52.66 87 HIS A CA 1
ATOM 647 C C . HIS A 1 87 ? 27.468 -34.997 -73.229 1.00 52.66 87 HIS A C 1
ATOM 649 O O . HIS A 1 87 ? 26.233 -35.186 -73.240 1.00 52.66 87 HIS A O 1
#

pLDDT: mean 72.84, std 18.37, range [49.16, 96.94]

Sequence (87 aa):
MKTTLDIDDELYRQAKAAAALTGRKMKDLVSDGLRLVLNGPAQQRLGRGSEVLGLLQKELKGQSIAEIMDGLRGPVDAVPPAQNGRH